Protein AF-A0A2M8P9D0-F1 (afdb_monomer_lite)

Organism: NCBI:txid2364210

Structure (mmCIF, N/CA/C/O backbone):
data_AF-A0A2M8P9D0-F1
#
_entry.id   AF-A0A2M8P9D0-F1
#
loop_
_atom_site.group_PDB
_atom_site.id
_atom_site.type_symbol
_atom_site.label_atom_id
_atom_site.label_alt_id
_atom_site.label_comp_id
_atom_site.label_asym_id
_atom_site.label_entity_id
_atom_site.label_seq_id
_atom_site.pdbx_PDB_ins_code
_atom_site.Cartn_x
_atom_site.Cartn_y
_atom_site.Cartn_z
_atom_site.occupancy
_atom_site.B_iso_or_equiv
_atom_site.auth_seq_id
_atom_site.auth_comp_id
_atom_site.auth_asym_id
_atom_site.auth_atom_id
_atom_site.pdbx_PDB_model_num
ATOM 1 N N . MET A 1 1 ? -10.051 2.490 17.524 1.00 67.94 1 MET A N 1
ATOM 2 C CA . MET A 1 1 ? -8.906 3.033 16.766 1.00 67.94 1 MET A CA 1
ATOM 3 C C . MET A 1 1 ? -9.235 4.441 16.303 1.00 67.94 1 MET A C 1
ATOM 5 O O . MET A 1 1 ? -10.401 4.687 16.000 1.00 67.94 1 MET A O 1
ATOM 9 N N . PRO A 1 2 ? -8.256 5.354 16.292 1.00 81.50 2 PRO A N 1
ATOM 10 C CA . PRO A 1 2 ? -8.456 6.723 15.837 1.00 81.50 2 PRO A CA 1
ATOM 11 C C . PRO A 1 2 ? -8.678 6.806 14.316 1.00 81.50 2 PRO A C 1
ATOM 13 O O . PRO A 1 2 ? -8.130 6.020 13.544 1.00 81.50 2 PRO A O 1
ATOM 16 N N . LEU A 1 3 ? -9.504 7.769 13.897 1.00 85.31 3 LEU A N 1
ATOM 17 C CA . LEU A 1 3 ? -9.996 7.923 12.520 1.00 85.31 3 LEU A CA 1
ATOM 18 C C . LEU A 1 3 ? -8.871 8.171 11.497 1.00 85.31 3 LEU A C 1
ATOM 20 O O . LEU A 1 3 ? -8.954 7.711 10.360 1.00 85.31 3 LEU A O 1
ATOM 24 N N . TRP A 1 4 ? -7.784 8.825 11.917 1.00 86.31 4 TRP A N 1
ATOM 25 C CA . TRP A 1 4 ? -6.625 9.098 11.064 1.00 86.31 4 TRP A CA 1
ATOM 26 C C . TRP A 1 4 ? -5.933 7.821 10.560 1.00 86.31 4 TRP A C 1
ATOM 28 O O . TRP A 1 4 ? -5.444 7.815 9.434 1.00 86.31 4 TRP A O 1
ATOM 38 N N . ILE A 1 5 ? -5.963 6.716 11.319 1.00 86.50 5 ILE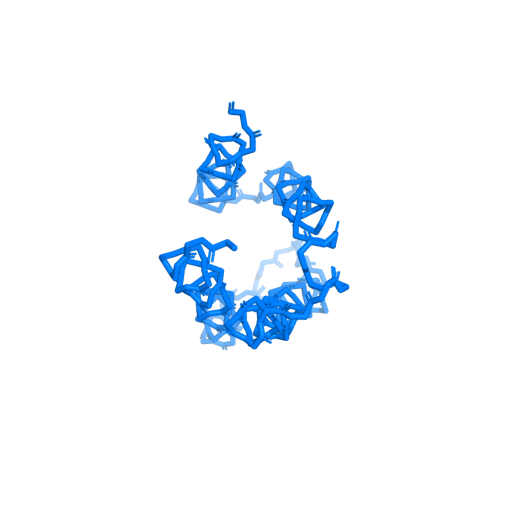 A N 1
ATOM 39 C CA . ILE A 1 5 ? -5.400 5.426 10.874 1.00 86.50 5 ILE A CA 1
ATOM 40 C C . ILE A 1 5 ? -6.204 4.887 9.692 1.00 86.50 5 ILE A C 1
ATOM 42 O O . ILE A 1 5 ? -5.637 4.453 8.695 1.00 86.50 5 ILE A O 1
ATOM 46 N N . SER A 1 6 ? -7.534 4.962 9.768 1.00 87.88 6 SER A N 1
ATOM 47 C CA . SER A 1 6 ? -8.413 4.547 8.673 1.00 87.88 6 SER A CA 1
ATOM 48 C C . SER A 1 6 ? -8.162 5.363 7.403 1.00 87.88 6 SER A C 1
ATOM 50 O O . SER A 1 6 ? -8.159 4.804 6.305 1.00 87.88 6 SER A O 1
ATOM 52 N N . LEU A 1 7 ? -7.946 6.673 7.547 1.00 89.44 7 LEU A N 1
ATOM 53 C CA . LEU A 1 7 ? -7.632 7.563 6.429 1.00 89.44 7 LEU A CA 1
ATOM 54 C C . LEU A 1 7 ? -6.268 7.237 5.818 1.00 89.44 7 LEU A C 1
ATOM 56 O O . LEU A 1 7 ? -6.170 7.101 4.604 1.00 89.44 7 LEU A O 1
ATOM 60 N N . ALA A 1 8 ? -5.242 7.034 6.641 1.00 88.19 8 ALA A N 1
ATOM 61 C CA . ALA A 1 8 ? -3.909 6.671 6.173 1.00 88.19 8 ALA A CA 1
ATOM 62 C C . ALA A 1 8 ? -3.891 5.305 5.459 1.00 88.19 8 ALA A C 1
ATOM 64 O O . ALA A 1 8 ? -3.310 5.180 4.383 1.00 88.19 8 ALA A O 1
ATOM 65 N N . VAL A 1 9 ? -4.607 4.302 5.979 1.00 89.00 9 VAL A N 1
ATOM 66 C CA . VAL A 1 9 ? -4.783 3.008 5.292 1.00 89.00 9 VAL A CA 1
ATOM 67 C C . VAL A 1 9 ? -5.513 3.181 3.957 1.00 89.00 9 VAL A C 1
ATOM 69 O O . VAL A 1 9 ? -5.121 2.594 2.950 1.00 89.00 9 VAL A O 1
ATOM 72 N N . SER A 1 10 ? -6.540 4.028 3.910 1.00 89.56 10 SER A N 1
ATOM 73 C CA . SER A 1 10 ? -7.257 4.319 2.661 1.00 89.56 10 SER A CA 1
ATOM 74 C C . SER A 1 10 ? -6.370 5.063 1.653 1.00 89.56 10 SER A C 1
ATOM 76 O O . SER A 1 10 ? -6.427 4.790 0.456 1.00 89.56 10 SER A O 1
ATOM 78 N N . ALA A 1 11 ? -5.478 5.940 2.119 1.00 89.25 11 ALA A N 1
ATOM 79 C CA . ALA A 1 11 ? -4.483 6.597 1.276 1.00 89.25 11 ALA A CA 1
ATOM 80 C C . ALA A 1 11 ? -3.475 5.594 0.689 1.00 89.25 11 ALA A C 1
ATOM 82 O O . ALA A 1 11 ? -3.114 5.711 -0.482 1.00 89.25 11 ALA A O 1
ATOM 83 N N . LEU A 1 12 ? -3.079 4.559 1.445 1.00 88.94 12 LEU A N 1
ATOM 84 C CA . LEU A 1 12 ? -2.267 3.462 0.907 1.00 88.94 12 LEU A CA 1
ATOM 85 C C . LEU A 1 12 ? -2.999 2.717 -0.214 1.00 88.94 12 LEU A C 1
ATOM 87 O O . LEU A 1 12 ? -2.374 2.381 -1.219 1.00 88.94 12 LEU A O 1
ATOM 91 N N . SER A 1 13 ? -4.311 2.495 -0.098 1.00 92.75 13 SER A N 1
ATOM 92 C CA . SER A 1 13 ? -5.104 1.907 -1.187 1.00 92.75 13 SER A CA 1
ATOM 93 C C . SER A 1 13 ? -5.016 2.736 -2.472 1.00 92.75 13 SER A C 1
ATOM 95 O O . SER A 1 13 ? -4.704 2.193 -3.539 1.00 92.75 13 SER A O 1
ATOM 97 N N . LEU A 1 14 ? -5.210 4.054 -2.354 1.00 91.75 14 LEU A N 1
ATOM 98 C CA . LEU A 1 14 ? -5.143 4.992 -3.474 1.00 91.75 14 LEU A CA 1
ATOM 99 C C . LEU A 1 14 ? -3.741 5.034 -4.094 1.00 91.75 14 LEU A C 1
ATOM 101 O O . LEU A 1 14 ? -3.596 4.950 -5.310 1.00 91.75 14 LEU A O 1
ATOM 105 N N . PHE A 1 15 ? -2.698 5.089 -3.265 1.00 88.38 15 PHE A N 1
ATOM 106 C CA . PHE A 1 15 ? -1.313 5.063 -3.728 1.00 88.38 15 PHE A CA 1
ATOM 107 C C . PHE A 1 15 ? -1.011 3.801 -4.550 1.00 88.38 15 PHE A C 1
ATOM 109 O O . PHE A 1 15 ? -0.350 3.859 -5.587 1.00 88.38 15 PHE A O 1
ATOM 116 N N . ASN A 1 16 ? -1.509 2.648 -4.100 1.00 90.06 16 ASN A N 1
ATOM 117 C CA . ASN A 1 16 ? -1.340 1.384 -4.805 1.00 90.06 16 ASN A CA 1
ATOM 118 C C . ASN A 1 16 ? -2.101 1.359 -6.145 1.00 90.06 16 ASN A C 1
ATOM 120 O O . ASN A 1 16 ? -1.543 0.903 -7.144 1.00 90.06 16 ASN A O 1
ATOM 124 N N . ALA A 1 17 ? -3.314 1.919 -6.199 1.00 89.88 17 ALA A N 1
ATOM 125 C CA . ALA A 1 17 ? -4.074 2.064 -7.443 1.00 89.88 17 ALA A CA 1
ATOM 126 C C . ALA A 1 17 ? -3.360 2.979 -8.452 1.00 89.88 17 ALA A C 1
ATOM 128 O O . ALA A 1 17 ? -3.221 2.626 -9.622 1.00 89.88 17 ALA A O 1
ATOM 129 N N . LEU A 1 18 ? -2.830 4.117 -7.991 1.00 90.06 18 LEU A N 1
ATOM 130 C CA . LEU A 1 18 ? -2.021 5.016 -8.819 1.00 90.06 18 LEU A CA 1
ATOM 131 C C . LEU A 1 18 ? -0.739 4.333 -9.312 1.00 90.06 18 LEU A C 1
ATOM 133 O O . LEU A 1 18 ? -0.332 4.531 -10.453 1.00 90.06 18 LEU A O 1
ATOM 137 N N . GLY A 1 19 ? -0.128 3.479 -8.486 1.00 84.00 19 GLY A N 1
ATOM 138 C CA . GLY A 1 19 ? 0.995 2.642 -8.898 1.00 84.00 19 GLY A CA 1
ATOM 139 C C . GLY A 1 19 ? 0.643 1.694 -10.047 1.00 84.00 19 GLY A C 1
ATOM 140 O O . GLY A 1 19 ? 1.406 1.609 -11.003 1.00 84.00 19 GLY A O 1
ATOM 141 N N . ALA A 1 20 ? -0.517 1.035 -9.989 1.00 87.12 20 ALA A N 1
ATOM 142 C CA . ALA A 1 20 ? -1.005 0.187 -11.078 1.00 87.12 20 ALA A CA 1
ATOM 143 C C . ALA A 1 20 ? -1.283 0.996 -12.358 1.00 87.12 20 ALA A C 1
ATOM 145 O O . ALA A 1 20 ? -0.875 0.596 -13.447 1.00 87.12 20 ALA A O 1
ATOM 146 N N . LEU A 1 21 ? -1.921 2.163 -12.230 1.00 87.94 21 LEU A N 1
ATOM 147 C CA . LEU A 1 21 ? -2.165 3.071 -13.355 1.00 87.94 21 LEU A CA 1
ATOM 148 C C . LEU A 1 21 ? -0.865 3.544 -14.009 1.00 87.94 21 LEU A C 1
ATOM 150 O O . LEU A 1 21 ? -0.770 3.570 -15.232 1.00 87.94 21 LEU A O 1
ATOM 154 N N . HIS A 1 22 ? 0.154 3.859 -13.209 1.00 85.00 22 HIS A N 1
ATOM 155 C CA . HIS A 1 22 ? 1.469 4.224 -13.723 1.00 85.00 22 HIS A CA 1
ATOM 156 C C . HIS A 1 22 ? 2.101 3.084 -14.534 1.00 85.00 22 HIS A C 1
ATOM 158 O O . HIS A 1 22 ? 2.618 3.326 -15.621 1.00 85.00 22 HIS A O 1
ATOM 164 N N . VAL A 1 23 ? 2.000 1.837 -14.061 1.00 83.44 23 VAL A N 1
ATOM 165 C CA . VAL A 1 23 ? 2.477 0.660 -14.809 1.00 83.44 23 VAL A CA 1
ATOM 166 C C . VAL A 1 23 ? 1.715 0.485 -16.127 1.00 83.44 23 VAL A C 1
ATOM 168 O O . VAL A 1 23 ? 2.334 0.184 -17.143 1.00 83.44 23 VAL A O 1
ATOM 171 N N . LEU A 1 24 ? 0.394 0.704 -16.144 1.00 85.62 24 LEU A N 1
ATOM 172 C CA . LEU A 1 24 ? -0.407 0.666 -17.377 1.00 85.62 24 LEU A CA 1
ATOM 173 C C . LEU A 1 24 ? -0.003 1.763 -18.368 1.00 85.62 24 LEU A C 1
ATOM 175 O O . LEU A 1 24 ? 0.081 1.502 -19.565 1.00 85.62 24 LEU A O 1
ATOM 179 N N . ALA A 1 25 ? 0.274 2.972 -17.882 1.00 84.75 25 ALA A N 1
ATOM 180 C CA . ALA A 1 25 ? 0.729 4.077 -18.721 1.00 84.75 25 ALA A CA 1
ATOM 181 C C . ALA A 1 25 ? 2.145 3.837 -19.280 1.00 84.75 25 ALA A C 1
ATOM 183 O O . ALA A 1 25 ? 2.421 4.174 -20.427 1.00 84.75 25 ALA A O 1
ATOM 184 N N . ALA A 1 26 ? 3.025 3.210 -18.494 1.00 81.19 26 ALA A N 1
ATOM 185 C CA . ALA A 1 26 ? 4.401 2.876 -18.875 1.00 81.19 26 ALA A CA 1
ATOM 186 C C . ALA A 1 26 ? 4.536 1.525 -19.608 1.00 81.19 26 ALA A C 1
ATOM 188 O O . ALA A 1 26 ? 5.637 1.095 -19.950 1.00 81.19 26 ALA A O 1
ATOM 189 N N . LEU A 1 27 ? 3.429 0.829 -19.866 1.00 79.69 27 LEU A N 1
ATOM 190 C CA . LEU A 1 27 ? 3.407 -0.509 -20.462 1.00 79.69 27 LEU A CA 1
ATOM 191 C C . LEU A 1 27 ? 4.087 -0.600 -21.847 1.00 79.69 27 LEU A C 1
ATOM 193 O O . LEU A 1 27 ? 4.765 -1.602 -22.090 1.00 79.69 27 LEU A O 1
ATOM 197 N N . PRO A 1 28 ? 3.980 0.407 -22.743 1.00 77.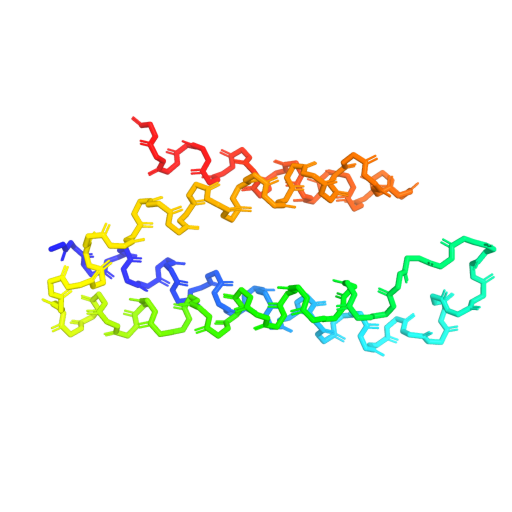50 28 PRO A N 1
ATOM 198 C CA . PRO A 1 28 ? 4.697 0.406 -24.022 1.00 77.50 28 PRO A CA 1
ATOM 199 C C . PRO A 1 28 ? 6.221 0.396 -23.850 1.00 77.50 28 PRO A C 1
ATOM 201 O O . PRO A 1 28 ? 6.916 -0.330 -24.556 1.00 77.50 28 PRO A O 1
ATOM 204 N N . THR A 1 29 ? 6.731 1.159 -22.884 1.00 73.69 29 THR A N 1
ATOM 205 C CA . THR A 1 29 ? 8.158 1.273 -22.555 1.00 73.69 29 THR A CA 1
ATOM 206 C C . THR A 1 29 ? 8.667 0.040 -21.810 1.00 73.69 29 THR A C 1
ATOM 208 O O . THR A 1 29 ? 9.762 -0.442 -22.085 1.00 73.69 29 THR A O 1
ATOM 211 N N . LEU A 1 30 ? 7.855 -0.537 -20.919 1.00 67.44 30 LEU A N 1
ATOM 212 C CA . LEU A 1 30 ? 8.214 -1.732 -20.145 1.00 67.44 30 LEU A CA 1
ATOM 213 C C . LEU A 1 30 ? 8.359 -2.998 -21.007 1.00 67.44 30 LEU A C 1
ATOM 215 O O . LEU A 1 30 ? 9.155 -3.871 -20.672 1.00 67.44 30 LEU A O 1
ATOM 219 N N . ARG A 1 31 ? 7.638 -3.099 -22.134 1.00 65.62 31 ARG A 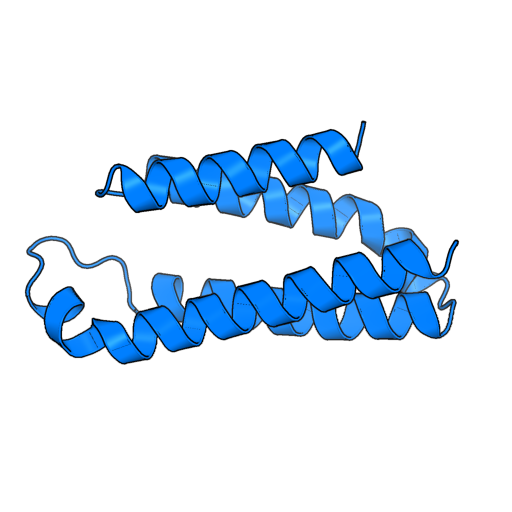N 1
ATOM 220 C CA . ARG A 1 31 ? 7.766 -4.225 -23.085 1.00 65.62 31 ARG A CA 1
ATOM 221 C C . ARG A 1 31 ? 9.109 -4.271 -23.817 1.00 65.62 31 ARG A C 1
ATOM 223 O O . ARG A 1 31 ? 9.436 -5.306 -24.384 1.00 65.62 31 ARG A O 1
ATOM 230 N N . GLN A 1 32 ? 9.856 -3.168 -23.835 1.00 66.31 32 GLN A N 1
ATOM 231 C CA . GLN A 1 32 ? 11.136 -3.065 -24.542 1.00 66.31 32 GLN A CA 1
ATOM 232 C C . GLN A 1 32 ? 12.335 -3.470 -23.670 1.00 66.31 32 GLN A C 1
ATOM 234 O O . GLN A 1 32 ? 13.453 -3.559 -24.173 1.00 66.31 32 GLN A O 1
ATOM 239 N N . LEU A 1 33 ? 12.127 -3.723 -22.371 1.00 60.25 33 LEU A N 1
ATOM 240 C CA . LEU A 1 33 ? 13.200 -4.106 -21.457 1.00 60.25 33 LEU A CA 1
ATOM 241 C C . LEU A 1 33 ? 13.529 -5.608 -21.583 1.00 60.25 33 LEU A C 1
ATOM 243 O O . LEU A 1 33 ? 12.620 -6.439 -21.539 1.00 60.25 33 LEU A O 1
ATOM 247 N N . PRO A 1 34 ? 14.821 -5.979 -21.679 1.00 53.81 34 PRO A N 1
ATOM 248 C CA . PRO A 1 34 ? 15.267 -7.349 -21.965 1.00 53.81 34 PRO A CA 1
ATOM 249 C C . PRO A 1 34 ? 14.993 -8.356 -20.835 1.00 53.81 34 PRO A C 1
ATOM 251 O O . PRO A 1 34 ? 15.070 -9.561 -21.053 1.00 53.81 34 PRO A O 1
ATOM 254 N N . VAL A 1 35 ? 14.646 -7.883 -19.634 1.00 56.47 35 VAL A N 1
ATOM 255 C CA . VAL A 1 35 ? 14.260 -8.712 -18.485 1.00 56.47 35 VAL A CA 1
ATOM 256 C C . VAL A 1 35 ? 12.978 -8.130 -17.894 1.00 56.47 35 VAL A C 1
ATOM 258 O O . VAL A 1 35 ? 12.994 -7.429 -16.882 1.00 56.47 35 VAL A O 1
ATOM 261 N N . ALA A 1 36 ? 11.853 -8.361 -18.568 1.00 58.28 36 ALA A N 1
ATOM 262 C CA . ALA A 1 36 ? 10.558 -7.896 -18.096 1.00 58.28 36 ALA A CA 1
ATOM 263 C C . ALA A 1 36 ? 10.141 -8.694 -16.851 1.00 58.28 36 ALA A C 1
ATOM 265 O O . ALA A 1 36 ? 9.904 -9.902 -16.924 1.00 58.28 36 ALA A O 1
ATOM 266 N N . MET A 1 37 ? 10.014 -8.023 -15.699 1.00 63.25 37 MET A N 1
ATOM 267 C CA . MET A 1 37 ? 9.266 -8.603 -14.581 1.00 63.25 37 MET A CA 1
ATOM 268 C C . MET A 1 37 ? 7.865 -8.996 -15.075 1.00 63.25 37 MET A C 1
ATOM 270 O O . MET A 1 37 ? 7.281 -8.257 -15.876 1.00 63.25 37 MET A O 1
ATOM 274 N N . PRO A 1 38 ? 7.295 -10.126 -14.611 1.00 76.81 38 PRO A N 1
ATOM 275 C CA . PRO A 1 38 ? 5.998 -10.578 -15.088 1.00 76.81 38 PRO A CA 1
ATOM 276 C C . PRO A 1 38 ? 4.970 -9.463 -14.917 1.00 76.81 38 PRO A C 1
ATOM 278 O O . PRO A 1 38 ? 4.836 -8.903 -13.828 1.00 76.81 38 PRO A O 1
ATOM 281 N N . LEU A 1 39 ? 4.218 -9.153 -15.974 1.00 74.44 39 LEU A N 1
ATOM 282 C CA . LEU A 1 39 ? 3.198 -8.101 -15.933 1.00 74.44 39 LEU A CA 1
ATOM 283 C C . LEU A 1 39 ? 2.193 -8.347 -14.795 1.00 74.44 39 LEU A C 1
ATOM 285 O O . LEU A 1 39 ? 1.755 -7.413 -14.131 1.00 74.44 39 LEU A O 1
ATOM 289 N N . ALA A 1 40 ? 1.909 -9.622 -14.511 1.00 75.62 40 ALA A N 1
ATOM 290 C CA . ALA A 1 40 ? 1.104 -10.060 -13.376 1.00 75.62 40 ALA A CA 1
ATOM 291 C C . ALA A 1 40 ? 1.663 -9.598 -12.016 1.00 75.62 40 ALA A C 1
ATOM 293 O O . ALA A 1 40 ? 0.891 -9.252 -11.130 1.00 75.62 40 ALA A O 1
ATOM 294 N N . LEU A 1 41 ? 2.984 -9.540 -11.849 1.00 77.00 41 LEU A N 1
ATOM 295 C CA . LEU A 1 41 ? 3.639 -9.026 -10.643 1.00 77.00 41 LEU A CA 1
ATOM 296 C C . LEU A 1 41 ? 3.616 -7.494 -10.606 1.00 77.00 41 LEU A C 1
ATOM 298 O O . LEU A 1 41 ? 3.276 -6.918 -9.577 1.00 77.00 41 LEU A O 1
A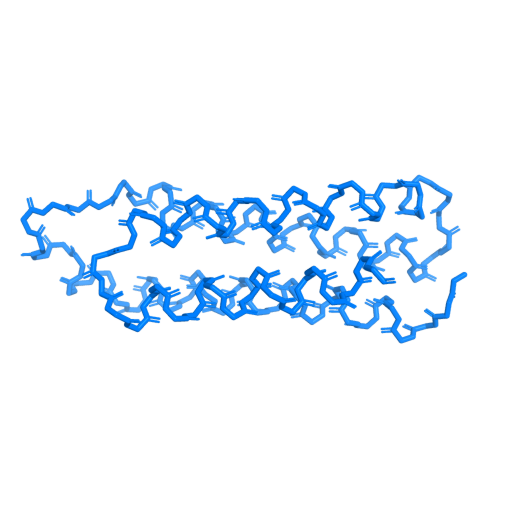TOM 302 N N . LEU A 1 42 ? 3.912 -6.836 -11.730 1.00 77.56 42 LEU A N 1
ATOM 303 C CA . LEU A 1 42 ? 3.936 -5.371 -11.814 1.00 77.56 42 LEU A CA 1
ATOM 304 C C . LEU A 1 42 ? 2.550 -4.736 -11.622 1.00 77.56 42 LEU A C 1
ATOM 306 O O . LEU A 1 42 ? 2.446 -3.680 -11.006 1.00 77.56 42 LEU A O 1
ATOM 310 N N . LEU A 1 43 ? 1.490 -5.376 -12.122 1.00 83.25 43 LEU A N 1
ATOM 311 C CA . LEU A 1 43 ? 0.108 -4.889 -12.028 1.00 83.25 43 LEU A CA 1
ATOM 312 C C . LEU A 1 43 ? -0.698 -5.560 -10.926 1.00 83.25 43 LEU A C 1
ATOM 314 O O . LEU A 1 43 ? -1.376 -4.884 -10.152 1.00 83.25 43 LEU A O 1
ATOM 318 N N . GLY A 1 44 ? -0.633 -6.886 -10.843 1.00 85.44 44 GLY A N 1
ATOM 319 C CA . GLY A 1 44 ? -1.457 -7.651 -9.913 1.00 85.44 44 GLY A CA 1
ATOM 320 C C . GLY A 1 44 ? -1.110 -7.354 -8.462 1.00 85.44 44 GLY A C 1
ATOM 321 O O . GLY A 1 44 ? -2.005 -7.267 -7.628 1.00 85.44 44 GLY A O 1
ATOM 322 N N . MET A 1 45 ? 0.165 -7.115 -8.157 1.00 86.44 45 MET A N 1
ATOM 323 C CA . MET A 1 45 ? 0.608 -6.897 -6.784 1.00 86.44 45 MET A CA 1
ATOM 324 C C . MET A 1 45 ? 0.165 -5.525 -6.224 1.00 86.44 45 MET A C 1
ATOM 326 O O . MET A 1 45 ? -0.445 -5.505 -5.152 1.00 86.44 45 MET A O 1
ATOM 330 N N . PRO A 1 46 ? 0.327 -4.386 -6.936 1.00 88.19 46 PRO A N 1
ATOM 331 C CA . PRO A 1 46 ? -0.298 -3.126 -6.525 1.00 88.19 46 PRO A CA 1
ATOM 332 C C . PRO A 1 46 ? -1.830 -3.194 -6.470 1.00 88.19 46 PRO A C 1
ATOM 334 O O . PRO A 1 46 ? -2.419 -2.683 -5.522 1.00 88.19 46 PRO A O 1
ATOM 337 N N . LEU A 1 47 ? -2.496 -3.849 -7.429 1.00 91.50 47 LEU A N 1
ATOM 338 C CA . LEU A 1 47 ? -3.960 -3.972 -7.415 1.00 91.50 47 LEU A CA 1
ATOM 339 C C . LEU A 1 47 ? -4.461 -4.783 -6.212 1.00 91.50 47 LEU A C 1
ATOM 341 O O . LEU A 1 47 ? -5.397 -4.358 -5.535 1.00 91.50 47 LEU A O 1
ATOM 345 N N . ALA A 1 48 ? -3.809 -5.905 -5.896 1.00 93.00 48 ALA A N 1
ATOM 346 C CA . ALA A 1 48 ? -4.140 -6.721 -4.733 1.00 93.00 48 ALA A CA 1
ATOM 347 C C . ALA A 1 48 ? -4.020 -5.912 -3.434 1.00 93.00 48 ALA A C 1
ATOM 349 O O . ALA A 1 48 ? -4.960 -5.875 -2.640 1.00 93.00 48 ALA A O 1
ATOM 350 N N . TRP A 1 49 ? -2.909 -5.193 -3.247 1.00 93.50 49 TRP A N 1
ATOM 351 C CA . TRP A 1 49 ? -2.731 -4.334 -2.075 1.00 93.50 49 TRP A CA 1
ATOM 352 C C . TRP A 1 49 ? -3.713 -3.167 -2.029 1.00 93.50 49 TRP A C 1
ATOM 354 O O . TRP A 1 49 ? -4.182 -2.811 -0.948 1.00 93.50 49 TRP A O 1
ATOM 364 N N . SER A 1 50 ? -4.080 -2.604 -3.182 1.00 94.19 50 SER A N 1
ATOM 365 C CA . SER A 1 50 ? -5.110 -1.570 -3.259 1.00 94.19 50 SER A CA 1
ATOM 366 C C . SER A 1 50 ? -6.452 -2.077 -2.720 1.00 94.19 50 SER A C 1
ATOM 368 O O . SER A 1 50 ? -7.036 -1.439 -1.841 1.00 94.19 50 SER A O 1
ATOM 370 N N . LEU A 1 51 ? -6.896 -3.260 -3.156 1.00 95.44 51 LEU A N 1
ATOM 371 C CA . LEU A 1 51 ? -8.139 -3.879 -2.685 1.00 95.44 51 LEU A CA 1
ATOM 372 C C . LEU A 1 51 ? -8.081 -4.244 -1.197 1.00 95.44 51 LEU A C 1
ATOM 374 O O . LEU A 1 51 ? -9.019 -3.945 -0.454 1.00 95.44 51 LEU A O 1
ATOM 378 N N . ILE A 1 52 ? -6.973 -4.843 -0.747 1.00 95.19 52 ILE A N 1
ATOM 379 C CA . ILE A 1 52 ? -6.770 -5.208 0.662 1.00 95.19 52 ILE A CA 1
ATOM 380 C C . ILE A 1 52 ? -6.867 -3.964 1.549 1.00 95.19 52 ILE A C 1
ATOM 382 O O . ILE A 1 52 ? -7.597 -3.977 2.540 1.00 95.19 52 ILE A O 1
ATOM 386 N N . PHE A 1 53 ? -6.191 -2.871 1.187 1.00 94.38 53 PHE A N 1
ATOM 387 C CA . PHE A 1 53 ? -6.225 -1.645 1.978 1.00 94.38 53 PHE A CA 1
ATOM 388 C C . PHE A 1 53 ? -7.547 -0.888 1.879 1.00 94.38 53 PHE A C 1
ATOM 390 O O . PHE A 1 53 ? -7.952 -0.286 2.868 1.00 94.38 53 PHE A O 1
ATOM 397 N N . ALA A 1 54 ? -8.270 -0.961 0.758 1.00 93.12 54 ALA A N 1
ATOM 398 C CA . ALA A 1 54 ? -9.623 -0.412 0.676 1.00 93.12 54 ALA A CA 1
ATOM 399 C C . ALA A 1 54 ? -10.563 -1.132 1.657 1.00 93.12 54 ALA A C 1
ATOM 401 O O . ALA A 1 54 ? -11.258 -0.493 2.450 1.00 93.12 54 ALA A O 1
ATOM 402 N N . ALA A 1 55 ? -10.533 -2.469 1.660 1.00 94.31 55 ALA A N 1
ATOM 403 C CA . ALA A 1 55 ? -11.340 -3.284 2.563 1.00 94.31 55 ALA A CA 1
ATOM 404 C C . ALA A 1 55 ? -10.933 -3.099 4.034 1.00 94.31 55 ALA A C 1
ATOM 406 O O . ALA A 1 55 ? -11.795 -2.998 4.910 1.00 94.31 55 ALA A O 1
ATOM 407 N N . LEU A 1 56 ? -9.627 -3.022 4.311 1.00 92.88 56 LEU A N 1
ATOM 408 C CA . LEU A 1 56 ? -9.096 -2.788 5.651 1.00 92.88 56 LEU A CA 1
ATOM 409 C C . LEU A 1 56 ? -9.453 -1.385 6.152 1.00 92.88 56 LEU A C 1
ATOM 411 O O . LEU A 1 56 ? -9.954 -1.261 7.264 1.00 92.88 56 LEU A O 1
ATOM 415 N N . GLY A 1 57 ? -9.266 -0.351 5.330 1.00 90.75 57 GLY A N 1
ATOM 416 C CA . GLY A 1 57 ? -9.625 1.033 5.635 1.00 90.75 57 GLY A CA 1
ATOM 417 C C . GLY A 1 57 ? -11.112 1.172 5.945 1.00 90.75 57 GLY A C 1
ATOM 418 O O . GLY A 1 57 ? -11.471 1.642 7.021 1.00 90.75 57 GLY A O 1
ATOM 419 N N . LEU A 1 58 ? -11.989 0.648 5.083 1.00 93.44 58 LEU A N 1
ATOM 420 C CA . LEU A 1 58 ? -13.431 0.628 5.342 1.00 93.44 58 LEU A CA 1
ATOM 421 C C . LEU A 1 58 ? -13.777 -0.171 6.610 1.00 93.44 58 LEU A C 1
ATOM 423 O O . LEU A 1 58 ? -14.614 0.240 7.413 1.00 93.44 58 LEU A O 1
ATOM 427 N N . GLY A 1 59 ? -13.120 -1.312 6.828 1.00 90.88 59 GLY A N 1
ATOM 428 C CA . GLY A 1 59 ? -13.306 -2.127 8.026 1.00 90.88 59 GLY A CA 1
ATOM 429 C C . GLY A 1 59 ? -12.900 -1.408 9.316 1.00 90.88 59 GLY A C 1
ATOM 430 O O . GLY A 1 59 ? -13.598 -1.535 10.324 1.00 90.88 59 GLY A O 1
ATOM 431 N N . LEU A 1 60 ? -11.809 -0.638 9.286 1.00 91.56 60 LEU A N 1
ATOM 432 C CA . LEU A 1 60 ? -11.340 0.189 10.398 1.00 91.56 60 LEU A CA 1
ATOM 433 C C . LEU A 1 60 ? -12.270 1.379 10.649 1.00 91.56 60 LEU A C 1
ATOM 435 O O . LEU A 1 60 ? -12.597 1.642 11.809 1.00 91.56 60 LEU A O 1
ATOM 439 N N . TRP A 1 61 ? -12.757 2.033 9.590 1.00 90.69 61 TRP A N 1
ATOM 440 C CA . TRP A 1 61 ? -13.772 3.088 9.667 1.00 90.69 61 TRP A CA 1
ATOM 441 C C . TRP A 1 61 ? -15.035 2.598 10.381 1.00 90.69 61 TRP A C 1
ATOM 443 O O . TRP A 1 61 ? -15.518 3.219 11.327 1.00 90.69 61 TRP A O 1
ATOM 453 N N . LEU A 1 62 ? -15.516 1.416 9.988 1.00 93.00 62 LEU A N 1
ATOM 454 C CA . LEU A 1 62 ? -16.672 0.743 10.584 1.00 93.00 62 LEU A CA 1
ATOM 455 C C . LEU A 1 62 ? -16.357 0.051 11.923 1.00 93.00 62 LEU A C 1
ATOM 457 O O . LEU A 1 62 ? -17.203 -0.666 12.456 1.00 93.00 62 LEU A O 1
ATOM 461 N N . ARG A 1 63 ? -15.144 0.226 12.466 1.00 87.69 63 ARG A N 1
ATOM 462 C CA . ARG A 1 63 ? -14.677 -0.350 13.740 1.00 87.69 63 ARG A CA 1
ATOM 463 C C . ARG A 1 63 ? -14.848 -1.874 13.835 1.00 87.69 63 ARG A C 1
ATOM 465 O O . ARG A 1 63 ? -15.020 -2.420 14.925 1.00 87.69 63 ARG A O 1
ATOM 472 N N . LYS A 1 64 ? -14.774 -2.595 12.711 1.00 90.81 64 LYS A N 1
ATOM 473 C CA . LYS A 1 64 ? -14.897 -4.059 12.698 1.00 90.81 64 LYS A CA 1
ATOM 474 C C . LYS A 1 64 ? -13.702 -4.694 13.408 1.00 90.81 64 LYS A C 1
ATOM 476 O O . LYS A 1 64 ? -12.555 -4.486 13.017 1.00 90.81 64 LYS A O 1
ATOM 481 N N . GLN A 1 65 ? -13.967 -5.557 14.392 1.00 88.19 65 GLN A N 1
ATOM 482 C CA . GLN A 1 65 ? -12.915 -6.220 15.178 1.00 88.19 65 GLN A CA 1
ATOM 483 C C . GLN A 1 65 ? -11.921 -7.007 14.312 1.00 88.19 65 GLN A C 1
ATOM 485 O O . GLN A 1 65 ? -10.723 -6.990 14.581 1.00 88.19 65 GLN A O 1
ATOM 490 N N . ARG A 1 66 ? -12.395 -7.661 13.241 1.00 90.56 66 ARG A N 1
ATOM 491 C CA . ARG A 1 66 ? -11.526 -8.386 12.299 1.00 90.56 66 ARG A CA 1
ATOM 492 C C . ARG A 1 66 ? -10.518 -7.459 11.615 1.00 90.56 66 ARG A C 1
ATOM 494 O O . ARG A 1 66 ? -9.355 -7.819 11.527 1.00 90.56 66 ARG A O 1
ATOM 501 N N . ALA A 1 67 ? -10.936 -6.266 11.191 1.00 86.88 67 ALA A N 1
ATOM 502 C CA . ALA A 1 67 ? -10.050 -5.293 10.550 1.00 86.88 67 ALA A CA 1
ATOM 503 C C . ALA A 1 67 ? -8.982 -4.776 11.523 1.00 86.88 67 ALA A C 1
ATOM 505 O O . ALA A 1 67 ? -7.816 -4.690 11.164 1.00 86.88 67 ALA A O 1
ATOM 506 N N . ILE A 1 68 ? -9.359 -4.522 12.779 1.00 86.50 68 ILE A N 1
ATOM 507 C CA . ILE A 1 68 ? -8.418 -4.097 13.827 1.00 86.50 68 ILE A CA 1
ATOM 508 C C . ILE A 1 68 ? -7.368 -5.186 14.095 1.00 86.50 68 ILE A C 1
ATOM 510 O O . ILE A 1 68 ? -6.184 -4.884 14.186 1.00 86.50 68 ILE A O 1
ATOM 514 N N . ARG A 1 69 ? -7.783 -6.458 14.171 1.00 89.81 69 ARG A N 1
ATOM 515 C CA . ARG A 1 69 ? -6.863 -7.594 14.372 1.00 89.81 69 ARG A CA 1
ATOM 516 C C . ARG A 1 69 ? -5.942 -7.826 13.176 1.00 89.81 69 ARG A C 1
ATOM 518 O O . ARG A 1 69 ? -4.788 -8.190 13.357 1.00 89.81 69 ARG A O 1
ATOM 525 N N . LEU A 1 70 ? -6.459 -7.636 11.963 1.00 89.94 70 LEU A N 1
ATOM 526 C CA . LEU A 1 70 ? -5.711 -7.853 10.726 1.00 89.94 70 LEU A CA 1
ATOM 527 C C . LEU A 1 70 ? -4.842 -6.658 10.325 1.00 89.94 70 LEU A C 1
ATOM 529 O O . LEU A 1 70 ? -3.998 -6.804 9.449 1.00 89.94 70 LEU A O 1
ATOM 533 N N . PHE A 1 71 ? -5.013 -5.499 10.961 1.00 87.38 71 PHE A N 1
ATOM 534 C CA . PHE A 1 71 ? -4.304 -4.276 10.606 1.00 87.38 71 PHE A CA 1
ATOM 535 C C . PHE A 1 71 ? -2.782 -4.439 10.639 1.00 87.38 71 PHE A C 1
ATOM 537 O O . PHE A 1 71 ? -2.140 -4.334 9.597 1.00 87.38 71 PHE A O 1
ATOM 544 N N . ALA A 1 72 ? -2.220 -4.748 11.809 1.00 87.56 72 ALA A N 1
ATOM 545 C CA . ALA A 1 72 ? -0.781 -4.917 11.979 1.00 87.56 72 ALA A CA 1
ATOM 546 C C . ALA A 1 72 ? -0.184 -6.010 11.067 1.00 87.56 72 ALA A C 1
ATOM 548 O O . ALA A 1 72 ? 0.761 -5.702 10.343 1.00 87.56 72 ALA A O 1
ATOM 549 N N . PRO A 1 73 ? -0.720 -7.251 11.004 1.00 90.50 73 PRO A N 1
ATOM 550 C CA . PRO A 1 73 ? -0.120 -8.285 10.161 1.00 90.50 73 PRO A CA 1
ATOM 551 C C . PRO A 1 73 ? -0.200 -7.957 8.666 1.00 90.50 73 PRO A C 1
ATOM 553 O O . PRO A 1 73 ? 0.758 -8.220 7.942 1.00 90.50 73 PRO A O 1
ATOM 556 N N . LEU A 1 74 ? -1.295 -7.350 8.187 1.00 90.75 74 LEU A N 1
ATOM 557 C CA . LEU A 1 74 ? -1.397 -6.934 6.784 1.00 90.75 74 LEU A CA 1
ATOM 558 C C . LEU A 1 74 ? -0.410 -5.816 6.452 1.00 90.75 74 LEU A C 1
ATOM 560 O O . LEU A 1 74 ? 0.173 -5.821 5.369 1.00 90.75 74 LEU A O 1
ATOM 564 N N . LEU A 1 75 ? -0.189 -4.888 7.380 1.00 87.94 75 LEU A N 1
ATOM 565 C CA . LEU A 1 75 ? 0.775 -3.815 7.193 1.00 87.94 75 LEU A CA 1
ATOM 566 C C . LEU A 1 75 ? 2.222 -4.349 7.175 1.00 87.94 75 LEU A C 1
ATOM 568 O O . LEU A 1 75 ? 3.010 -3.960 6.316 1.00 87.94 75 LEU A O 1
ATOM 572 N N . SER A 1 76 ? 2.556 -5.312 8.039 1.00 85.94 76 SER A N 1
ATOM 573 C CA . SER A 1 76 ? 3.862 -5.990 8.022 1.00 85.94 76 SER A CA 1
ATOM 574 C C . SER A 1 76 ? 4.093 -6.774 6.729 1.00 85.94 76 SER A C 1
ATOM 576 O O . SER A 1 76 ? 5.160 -6.678 6.123 1.00 85.94 76 SER A O 1
ATOM 578 N N . LEU A 1 77 ? 3.084 -7.520 6.266 1.00 89.31 77 LEU A N 1
ATOM 579 C CA . LEU A 1 77 ? 3.144 -8.232 4.986 1.00 89.31 77 LEU A CA 1
ATOM 580 C C . LEU A 1 77 ? 3.336 -7.262 3.817 1.00 89.31 77 LEU A C 1
ATOM 582 O O . LEU A 1 77 ? 4.110 -7.550 2.904 1.00 89.31 77 LEU A O 1
ATOM 586 N N . TYR A 1 78 ? 2.689 -6.096 3.861 1.00 88.69 78 TYR A N 1
ATOM 587 C CA . TYR A 1 78 ? 2.890 -5.052 2.865 1.00 88.69 78 TYR A CA 1
ATOM 588 C C . TYR A 1 78 ? 4.344 -4.576 2.837 1.00 88.69 78 TYR A C 1
ATOM 590 O O . TYR A 1 78 ? 4.957 -4.598 1.767 1.00 88.69 78 TYR A O 1
ATOM 598 N N . ALA A 1 79 ? 4.926 -4.241 3.993 1.00 84.81 79 ALA A N 1
ATOM 599 C CA . ALA A 1 79 ? 6.326 -3.827 4.099 1.00 84.81 79 ALA A CA 1
ATOM 600 C C . ALA A 1 79 ? 7.289 -4.882 3.534 1.00 84.81 79 ALA A C 1
ATOM 602 O O . ALA A 1 79 ? 8.130 -4.565 2.693 1.00 84.81 79 ALA A O 1
ATOM 603 N N . LEU A 1 80 ? 7.125 -6.148 3.935 1.00 84.81 80 LEU A N 1
ATOM 604 C CA . LEU A 1 80 ? 7.943 -7.267 3.451 1.00 84.81 80 LEU A CA 1
ATOM 605 C C . LEU A 1 80 ? 7.838 -7.432 1.938 1.00 84.81 80 LEU A C 1
ATOM 607 O O . LEU A 1 80 ? 8.839 -7.617 1.247 1.00 84.81 80 LEU A O 1
ATOM 611 N N . SER A 1 81 ? 6.624 -7.319 1.410 1.00 83.44 81 SER A N 1
ATOM 612 C CA . SER A 1 81 ? 6.385 -7.449 -0.019 1.00 83.44 81 SER A CA 1
ATOM 613 C C . SER A 1 81 ? 7.035 -6.313 -0.826 1.00 83.44 81 SER A C 1
ATOM 615 O O . SER A 1 81 ? 7.518 -6.542 -1.934 1.00 83.44 81 SER A O 1
ATOM 617 N N . ARG A 1 82 ? 7.132 -5.102 -0.255 1.00 82.75 82 ARG A N 1
ATOM 618 C CA . ARG A 1 82 ? 7.868 -3.973 -0.845 1.00 82.75 82 ARG A CA 1
ATOM 619 C C . ARG A 1 82 ? 9.379 -4.139 -0.740 1.00 82.75 82 ARG A C 1
ATOM 621 O O . ARG A 1 82 ? 10.057 -3.883 -1.726 1.00 82.75 82 ARG A O 1
ATOM 628 N N . LEU A 1 83 ? 9.901 -4.646 0.375 1.00 79.12 83 LEU A N 1
ATOM 629 C CA . LEU A 1 83 ? 11.322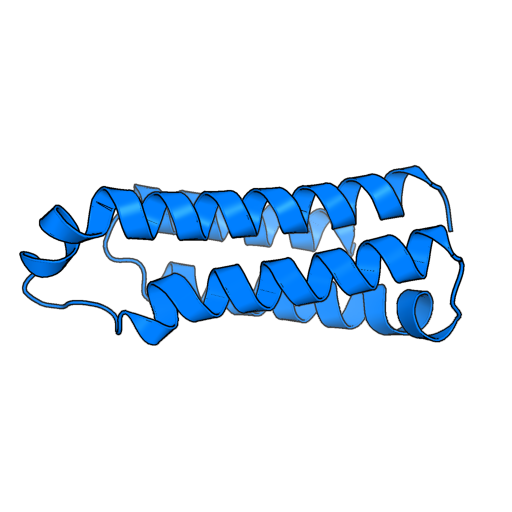 -4.999 0.489 1.00 79.12 83 LEU A CA 1
ATOM 630 C C . LEU A 1 83 ? 11.728 -6.051 -0.550 1.00 79.12 83 LEU A C 1
ATOM 632 O O . LEU A 1 83 ? 12.731 -5.876 -1.236 1.00 79.12 83 LEU A O 1
ATOM 636 N N . GLY A 1 84 ? 10.918 -7.098 -0.731 1.00 76.94 84 GLY A N 1
ATOM 637 C CA . GLY A 1 84 ? 11.159 -8.116 -1.756 1.00 76.94 84 GLY A CA 1
ATOM 638 C C . GLY A 1 84 ? 11.183 -7.533 -3.172 1.00 76.94 84 GLY A C 1
ATOM 639 O O . GLY A 1 84 ? 12.059 -7.870 -3.965 1.00 76.94 84 GLY A O 1
ATOM 640 N N . LEU A 1 85 ? 10.275 -6.600 -3.480 1.00 75.19 85 LEU A N 1
ATOM 641 C CA . LEU A 1 85 ? 10.284 -5.893 -4.763 1.00 75.19 85 LEU A CA 1
ATOM 642 C C . LEU A 1 85 ? 11.465 -4.929 -4.913 1.00 75.19 85 LEU A C 1
ATOM 644 O O . LEU A 1 85 ? 11.976 -4.796 -6.018 1.00 75.19 85 LEU A O 1
ATOM 648 N N . ALA A 1 86 ? 11.930 -4.290 -3.837 1.00 74.75 86 ALA A N 1
ATOM 649 C CA . ALA A 1 86 ? 13.124 -3.448 -3.872 1.00 74.75 86 ALA A CA 1
ATOM 650 C C . ALA A 1 86 ? 14.372 -4.259 -4.258 1.00 74.75 86 ALA A C 1
ATOM 652 O O . ALA A 1 86 ? 15.184 -3.792 -5.048 1.00 74.75 86 ALA A O 1
ATOM 653 N N . LEU A 1 87 ? 14.499 -5.498 -3.774 1.00 72.81 87 LEU A N 1
ATOM 654 C CA . LEU A 1 87 ? 15.605 -6.388 -4.154 1.00 72.81 87 LEU A CA 1
ATOM 655 C C . LEU A 1 87 ? 15.567 -6.784 -5.636 1.00 72.81 87 LEU A C 1
ATOM 657 O O . LEU A 1 87 ? 16.610 -6.983 -6.252 1.00 72.81 87 LEU A O 1
ATOM 661 N N . LEU A 1 88 ? 14.368 -6.887 -6.210 1.00 69.81 88 LEU A N 1
ATOM 662 C CA . LEU A 1 88 ? 14.159 -7.259 -7.611 1.00 69.81 88 LEU A CA 1
ATOM 663 C C . LEU A 1 88 ? 14.102 -6.052 -8.560 1.00 69.81 88 LEU A C 1
ATOM 665 O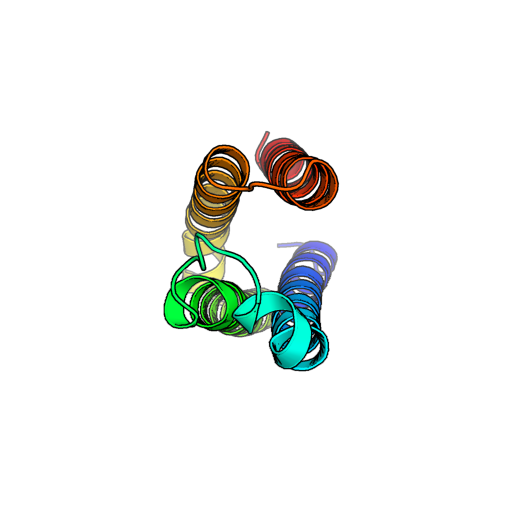 O . LEU A 1 88 ? 14.105 -6.225 -9.780 1.00 69.81 88 LEU A O 1
ATOM 669 N N . ALA A 1 89 ? 14.035 -4.836 -8.020 1.00 68.56 89 ALA A N 1
ATOM 670 C CA . ALA A 1 89 ? 13.951 -3.620 -8.804 1.00 68.56 89 ALA A CA 1
ATOM 671 C C . ALA A 1 89 ? 15.265 -3.373 -9.558 1.00 68.56 89 ALA A C 1
ATOM 673 O O . ALA A 1 89 ? 16.362 -3.431 -8.991 1.00 68.56 89 ALA A O 1
ATOM 674 N N . GLN A 1 90 ? 15.131 -3.090 -10.853 1.00 67.25 90 GLN A N 1
ATOM 675 C CA . GLN A 1 90 ? 16.258 -2.829 -11.751 1.00 67.25 90 GLN A CA 1
ATOM 676 C C . GLN A 1 90 ? 16.615 -1.342 -11.833 1.00 67.25 90 GLN A C 1
ATOM 678 O O . GLN A 1 90 ? 17.757 -1.022 -12.143 1.00 67.25 90 GLN A O 1
ATOM 683 N N . SER A 1 91 ? 15.669 -0.442 -11.536 1.00 71.06 91 SER A N 1
ATOM 684 C CA . SER A 1 91 ? 15.920 1.000 -11.508 1.00 71.06 91 SER A CA 1
ATOM 685 C C . SER A 1 91 ? 16.177 1.498 -10.083 1.00 71.06 91 SER A C 1
ATOM 687 O O . SER A 1 91 ? 15.536 1.054 -9.124 1.00 71.06 91 SER A O 1
ATOM 689 N N . ASP A 1 92 ? 17.085 2.466 -9.944 1.00 71.88 92 ASP A N 1
ATOM 690 C CA . ASP A 1 92 ? 17.357 3.121 -8.657 1.00 71.88 92 ASP A CA 1
ATOM 691 C C . ASP A 1 92 ? 16.136 3.885 -8.132 1.00 71.88 92 ASP A C 1
ATOM 693 O O . ASP A 1 92 ? 15.926 3.984 -6.919 1.00 71.88 92 ASP A O 1
ATOM 697 N N . TYR A 1 93 ? 15.279 4.359 -9.041 1.00 71.50 93 TYR A N 1
ATOM 698 C CA . TYR A 1 93 ? 14.007 4.984 -8.701 1.00 71.50 93 TYR A CA 1
ATOM 699 C C . TYR A 1 93 ? 13.047 3.988 -8.034 1.00 71.50 93 TYR A C 1
ATOM 701 O O . TYR A 1 93 ? 12.514 4.270 -6.959 1.00 71.50 93 TYR A O 1
ATOM 709 N N . ASP A 1 94 ? 12.867 2.798 -8.614 1.00 69.62 94 ASP A N 1
ATOM 710 C CA . ASP A 1 94 ? 11.979 1.767 -8.067 1.00 69.62 94 ASP A CA 1
ATOM 711 C C . ASP A 1 94 ? 12.505 1.212 -6.740 1.00 69.62 94 ASP A C 1
ATOM 713 O O . ASP A 1 94 ? 11.731 1.040 -5.794 1.00 69.62 94 ASP A O 1
ATOM 717 N N . ARG A 1 95 ? 13.826 1.012 -6.623 1.00 73.56 95 ARG A N 1
ATOM 718 C CA . ARG A 1 95 ? 14.473 0.632 -5.355 1.00 73.56 95 ARG A CA 1
ATOM 719 C C . ARG A 1 95 ? 14.199 1.649 -4.259 1.00 73.56 95 ARG A C 1
ATOM 721 O O . ARG A 1 95 ? 13.752 1.275 -3.176 1.00 73.56 95 ARG A O 1
ATOM 728 N N . SER A 1 96 ? 14.418 2.928 -4.553 1.00 73.69 96 SER A N 1
ATOM 729 C CA . SER A 1 96 ? 14.216 4.021 -3.599 1.00 73.69 96 SER A CA 1
ATOM 730 C C . SER A 1 96 ? 12.749 4.151 -3.196 1.00 73.69 96 SER A C 1
ATOM 732 O O . SER A 1 96 ? 12.438 4.299 -2.015 1.00 73.69 96 SER A O 1
ATOM 734 N N . ARG A 1 97 ? 11.825 4.020 -4.156 1.00 78.19 97 ARG A N 1
ATOM 735 C CA . ARG A 1 97 ? 10.380 4.060 -3.907 1.00 78.19 97 ARG A CA 1
ATOM 736 C C . ARG A 1 97 ? 9.931 2.919 -2.996 1.00 78.19 97 ARG A C 1
ATOM 738 O O . ARG A 1 97 ? 9.234 3.165 -2.013 1.00 78.19 97 ARG A O 1
ATOM 745 N N . PHE A 1 98 ? 10.301 1.680 -3.312 1.00 79.75 98 PHE A N 1
ATOM 746 C CA . PHE A 1 98 ? 9.902 0.520 -2.514 1.00 79.75 98 PHE A CA 1
ATOM 747 C C . PHE A 1 98 ? 10.590 0.495 -1.145 1.00 79.75 98 PHE A C 1
ATOM 749 O O . PHE A 1 98 ? 9.941 0.166 -0.152 1.00 79.75 98 PHE A O 1
ATOM 756 N N . GLY A 1 99 ? 11.856 0.918 -1.073 1.00 76.12 99 GLY A N 1
ATOM 757 C CA . GLY A 1 99 ? 12.581 1.107 0.182 1.00 76.12 99 GLY A CA 1
ATOM 758 C C . GLY A 1 99 ? 11.906 2.140 1.084 1.00 76.12 99 GLY A C 1
ATOM 759 O O . GLY A 1 99 ? 11.579 1.828 2.224 1.00 76.12 99 GLY A O 1
ATOM 760 N N . ALA A 1 100 ? 11.581 3.325 0.556 1.00 74.75 100 ALA A N 1
ATOM 761 C CA . ALA A 1 100 ? 10.876 4.364 1.307 1.00 74.75 100 ALA A CA 1
ATOM 762 C C . ALA A 1 100 ? 9.517 3.879 1.832 1.00 74.75 100 ALA A C 1
ATOM 764 O O . ALA A 1 100 ? 9.156 4.152 2.975 1.00 74.75 100 ALA A O 1
ATOM 765 N N . GLN A 1 101 ? 8.773 3.109 1.032 1.00 75.75 101 GLN A N 1
ATOM 766 C CA . GLN A 1 101 ? 7.517 2.509 1.481 1.00 75.75 101 GLN A CA 1
ATOM 767 C C . GLN A 1 101 ? 7.717 1.511 2.616 1.00 75.75 101 GLN A C 1
ATOM 769 O O . GLN A 1 101 ? 6.947 1.530 3.574 1.00 75.75 101 GLN A O 1
ATOM 774 N N . ALA A 1 102 ? 8.732 0.653 2.531 1.00 76.62 102 ALA A N 1
ATOM 775 C CA . ALA A 1 102 ? 9.043 -0.285 3.598 1.00 76.62 102 ALA A CA 1
ATOM 776 C C . ALA A 1 102 ? 9.431 0.444 4.892 1.00 76.62 102 ALA A C 1
ATOM 778 O O . ALA A 1 102 ? 8.893 0.119 5.948 1.00 76.62 102 ALA A O 1
ATOM 779 N N . THR A 1 103 ? 10.282 1.472 4.808 1.00 77.75 103 THR A N 1
ATOM 780 C CA . THR A 1 103 ? 10.696 2.285 5.961 1.00 77.75 103 THR A CA 1
ATOM 781 C C . THR A 1 103 ? 9.517 3.017 6.594 1.00 77.75 103 THR A C 1
ATOM 783 O O . THR A 1 103 ? 9.329 2.927 7.803 1.00 77.75 103 THR A O 1
ATOM 786 N N . LEU A 1 104 ? 8.680 3.690 5.797 1.00 75.12 104 LEU A N 1
ATOM 787 C CA . LEU A 1 104 ? 7.482 4.371 6.300 1.00 75.12 104 LEU A CA 1
ATOM 788 C C . LEU A 1 104 ? 6.507 3.394 6.961 1.00 75.12 104 LEU A C 1
ATOM 790 O O . LEU A 1 104 ? 5.903 3.720 7.976 1.00 75.12 104 LEU A O 1
ATOM 794 N N . THR A 1 105 ? 6.379 2.187 6.411 1.00 73.56 105 THR A N 1
ATOM 795 C CA . THR A 1 105 ? 5.522 1.148 6.990 1.00 73.56 105 THR A CA 1
ATOM 796 C C . THR A 1 105 ? 6.097 0.615 8.306 1.00 73.56 105 THR A C 1
ATOM 798 O O . THR A 1 105 ? 5.346 0.414 9.255 1.00 73.56 105 THR A O 1
ATOM 801 N N . ALA A 1 106 ? 7.418 0.436 8.394 1.00 72.69 106 ALA A N 1
ATOM 802 C CA . ALA A 1 106 ? 8.101 0.012 9.616 1.00 72.69 106 ALA A CA 1
ATOM 803 C C . ALA A 1 106 ? 7.984 1.058 10.738 1.00 72.69 106 ALA A C 1
ATOM 805 O O . ALA A 1 106 ? 7.668 0.697 11.867 1.00 72.69 106 ALA A O 1
ATOM 806 N N . LEU A 1 107 ? 8.140 2.348 10.413 1.00 72.88 107 LEU A N 1
ATOM 807 C CA . LEU A 1 107 ? 7.914 3.463 11.346 1.00 72.88 107 LEU A CA 1
ATOM 808 C C . LEU A 1 107 ? 6.471 3.541 11.859 1.00 72.88 107 LEU A C 1
ATOM 810 O O . LEU A 1 107 ? 6.216 4.162 12.881 1.00 72.88 107 LEU A O 1
ATOM 814 N N . TRP A 1 108 ? 5.518 2.957 11.136 1.00 69.62 108 TRP A N 1
ATOM 815 C CA . TRP A 1 108 ? 4.115 2.917 11.541 1.00 69.62 108 TRP A CA 1
ATOM 816 C C . TRP A 1 108 ? 3.779 1.722 12.446 1.00 69.62 108 TRP A C 1
ATOM 818 O O . TRP A 1 108 ? 2.706 1.697 13.047 1.00 69.62 108 TRP A O 1
ATOM 828 N N . LEU A 1 109 ? 4.664 0.719 12.503 1.00 68.31 109 LEU A N 1
ATOM 829 C CA . LEU A 1 109 ? 4.513 -0.498 13.307 1.00 68.31 109 LEU A CA 1
ATOM 830 C C . LEU A 1 109 ? 5.286 -0.457 14.631 1.00 68.31 109 LEU A C 1
ATOM 832 O O . LEU A 1 109 ? 4.862 -1.134 15.568 1.00 68.31 109 LEU A O 1
ATOM 836 N N . GLY A 1 110 ? 6.416 0.257 14.675 1.00 57.25 110 GLY A N 1
ATOM 837 C CA . GLY A 1 110 ? 7.223 0.487 15.882 1.00 57.25 110 GLY A CA 1
ATOM 838 C C . GLY A 1 110 ? 6.754 1.700 16.669 1.00 57.25 110 GLY A C 1
ATOM 839 O O . GLY A 1 110 ? 6.885 1.651 17.910 1.00 57.25 110 GLY A O 1
#

Secondary structure (DSSP, 8-state):
--HHHHHHHHHHHHHHHHHHHHHHHTHHHHTTSSSPPPHHHHHHHHHHHHHHHHHHHHHHHTT-HHHHHHHHHHHHHHHHHHHHHHHH--SHHHHHHHHHHHHHHHHHH-

Sequence (110 aa):
MPLWISLAVSALSLFNALGALHVLAALPTLRQLPVAMPLALLLGMPLAWSLIFAALGLGLWLRKQRAIRLFAPLLSLYALSRLGLALLAQSDYDRSRFGAQATLTALWLG

pLDDT: mean 81.68, std 9.8, range [53.81, 95.44]

Radius of gyration: 14.76 Å; chains: 1; bounding box: 34×20×41 Å

Foldseek 3Di:
DDLVLLVVLLVLLVVLVVQLVVCVVCVVVLVPDPDRDPNCCSRVVSNVSSVVSNVLSVCVVVVPPVSVVCVLVSLLVQLVSLCVVLVVDPDPVSVVVSPVSNVVSVVVND